Protein AF-A0A3E1KAY9-F1 (afdb_monomer_lite)

Foldseek 3Di:
DVVCCVVVVHDPVVVQVVCVVVVNNDVVVVDDDDDDDDDADPDWPPDKDKDKDKADDWPDDACVVVVDNPPTDPPPGIDIDIDIATRHVRHD

Radius of gyration: 24.63 Å; chains: 1; bounding box: 55×40×55 Å

pLDDT: mean 91.43, std 5.54, range [72.0, 97.62]

Structure (mmCIF, N/CA/C/O backbone):
data_AF-A0A3E1KAY9-F1
#
_entry.id   AF-A0A3E1KAY9-F1
#
loop_
_atom_site.group_PDB
_atom_site.id
_atom_site.type_symbol
_atom_site.label_atom_id
_atom_site.label_alt_id
_atom_site.label_comp_id
_atom_site.label_asym_id
_atom_site.label_entity_id
_atom_site.label_seq_id
_atom_site.pdbx_PDB_ins_code
_atom_site.Cartn_x
_atom_site.Cartn_y
_atom_site.Cartn_z
_atom_site.occupancy
_atom_site.B_iso_or_equiv
_atom_site.auth_seq_id
_atom_site.auth_comp_id
_atom_site.auth_asym_id
_atom_site.auth_atom_id
_atom_site.pdbx_PDB_model_num
ATOM 1 N N . MET A 1 1 ? -25.524 7.235 21.369 1.00 74.88 1 MET A N 1
ATOM 2 C CA . MET A 1 1 ? -24.682 7.460 22.568 1.00 74.88 1 MET A CA 1
ATOM 3 C C . MET A 1 1 ? -25.532 7.854 23.769 1.00 74.88 1 MET A C 1
ATOM 5 O O . MET A 1 1 ? -25.356 7.234 24.809 1.00 74.88 1 MET A O 1
ATOM 9 N N . ASP A 1 2 ? -26.490 8.779 23.621 1.00 88.00 2 ASP A N 1
ATOM 10 C CA . ASP A 1 2 ? -27.417 9.170 24.704 1.00 88.00 2 ASP A CA 1
ATOM 11 C C . ASP A 1 2 ? -28.242 8.008 25.270 1.00 88.00 2 ASP A C 1
ATOM 13 O O . ASP A 1 2 ? -28.338 7.861 26.483 1.00 88.00 2 ASP A O 1
ATOM 17 N N . GLU A 1 3 ? -28.767 7.125 24.414 1.00 95.25 3 GLU A N 1
ATOM 18 C CA . GLU A 1 3 ? -29.506 5.937 24.867 1.00 95.25 3 GLU A CA 1
ATOM 19 C C . GLU A 1 3 ? -28.642 5.020 25.753 1.00 95.25 3 GLU A C 1
ATOM 21 O O . GLU A 1 3 ? -29.078 4.570 26.810 1.00 95.25 3 GLU A O 1
ATOM 26 N N . ILE A 1 4 ? -27.391 4.776 25.347 1.00 92.75 4 ILE A N 1
ATOM 27 C CA . ILE A 1 4 ? -26.438 3.930 26.081 1.00 92.75 4 ILE A CA 1
ATOM 28 C C . ILE A 1 4 ? -26.059 4.588 27.412 1.00 92.75 4 ILE A C 1
ATOM 30 O O . ILE A 1 4 ? -26.009 3.911 28.435 1.00 92.75 4 ILE A O 1
ATOM 34 N N . ALA A 1 5 ? -25.830 5.904 27.413 1.00 96.06 5 ALA A N 1
ATOM 35 C CA . ALA A 1 5 ? -25.550 6.675 28.622 1.00 96.06 5 ALA A CA 1
ATOM 36 C C . ALA A 1 5 ? -26.725 6.623 29.611 1.00 96.06 5 ALA A C 1
ATOM 38 O O . ALA A 1 5 ? -26.522 6.347 30.793 1.00 96.06 5 ALA A O 1
ATOM 39 N N . SER A 1 6 ? -27.952 6.803 29.113 1.00 96.19 6 SER A N 1
ATOM 40 C CA . SER A 1 6 ? -29.184 6.720 29.901 1.00 96.19 6 SER A CA 1
ATOM 41 C C . SER A 1 6 ? -29.389 5.329 30.504 1.00 96.19 6 SER A C 1
ATOM 43 O O . SER A 1 6 ? -29.596 5.217 31.711 1.00 96.19 6 SER A O 1
ATOM 45 N N . ARG A 1 7 ? -29.258 4.263 29.704 1.00 97.19 7 ARG A N 1
ATOM 46 C CA . ARG A 1 7 ? -29.380 2.874 30.183 1.00 97.19 7 ARG A CA 1
ATOM 47 C C . ARG A 1 7 ? -28.276 2.479 31.159 1.00 97.19 7 ARG A C 1
ATOM 49 O O . ARG A 1 7 ? -28.534 1.738 32.100 1.00 97.19 7 ARG A O 1
ATOM 56 N N . GLY A 1 8 ? -27.054 2.949 30.921 1.00 93.75 8 GLY A N 1
ATOM 57 C CA . GLY A 1 8 ? -25.890 2.638 31.746 1.00 93.75 8 GLY A CA 1
ATOM 58 C C . GLY A 1 8 ? -25.762 3.493 33.006 1.00 93.75 8 GLY A C 1
ATOM 59 O O . GLY A 1 8 ? -24.886 3.212 33.817 1.00 93.75 8 GLY A O 1
ATOM 60 N N . GLY A 1 9 ? -26.576 4.543 33.172 1.00 96.38 9 GLY A N 1
ATOM 61 C CA . GLY A 1 9 ? -26.459 5.475 34.299 1.00 96.38 9 GLY A CA 1
ATOM 62 C C . GLY A 1 9 ? -25.115 6.212 34.346 1.00 96.38 9 GLY A C 1
ATOM 63 O O . GLY A 1 9 ? -24.660 6.607 35.417 1.00 96.38 9 GLY A O 1
ATOM 64 N N . VAL A 1 10 ? -24.453 6.375 33.198 1.00 96.50 10 VAL A N 1
ATOM 65 C CA . VAL A 1 10 ? -23.119 6.980 33.090 1.00 96.50 10 VAL A CA 1
ATOM 66 C C . VAL A 1 10 ? -23.143 8.198 32.178 1.00 96.50 10 VAL A C 1
ATOM 68 O O . VAL A 1 10 ? -23.996 8.336 31.307 1.00 96.50 10 VAL A O 1
ATOM 71 N N . SER A 1 11 ? -22.169 9.092 32.345 1.00 96.75 11 SER A N 1
ATOM 72 C CA . SER A 1 11 ? -22.039 10.254 31.466 1.00 96.75 11 SER A CA 1
ATOM 73 C C . SER A 1 11 ? -21.672 9.854 30.032 1.00 96.75 11 SER A C 1
ATOM 75 O O . SER A 1 11 ? -20.972 8.864 29.805 1.00 96.75 11 SER A O 1
ATOM 77 N N . LEU A 1 12 ? -22.039 10.695 29.060 1.00 95.31 12 LEU A N 1
ATOM 78 C CA . LEU A 1 12 ? -21.607 10.562 27.661 1.00 95.31 12 LEU A CA 1
ATOM 79 C C . LEU A 1 12 ? -20.083 10.425 27.513 1.00 95.31 12 LEU A C 1
ATOM 81 O O . LEU A 1 12 ? -19.602 9.628 26.711 1.00 95.31 12 LEU A O 1
ATOM 85 N N . PHE A 1 13 ? -19.321 11.154 28.332 1.00 95.38 13 PHE A N 1
ATOM 86 C CA . PHE A 1 13 ? -17.858 11.067 28.379 1.00 95.38 13 PHE A CA 1
ATOM 87 C C . PHE A 1 13 ? -17.347 9.700 28.836 1.00 95.38 13 PHE A C 1
ATOM 89 O O . PHE A 1 13 ? -16.232 9.300 28.513 1.00 95.38 13 PHE A O 1
ATOM 96 N N . THR A 1 14 ? -18.118 8.987 29.646 1.00 94.88 14 THR A N 1
ATOM 97 C CA . THR A 1 14 ? -17.763 7.631 30.068 1.00 94.88 14 THR A CA 1
ATOM 98 C C . THR A 1 14 ? -18.051 6.648 28.945 1.00 94.88 14 THR A C 1
ATOM 100 O O . THR A 1 14 ? -17.177 5.854 28.610 1.00 94.88 14 THR A O 1
ATOM 103 N N . VAL A 1 15 ? -19.199 6.787 28.275 1.00 94.00 15 VAL A N 1
ATOM 104 C CA . VAL A 1 15 ? -19.530 5.982 27.089 1.00 94.00 15 VAL A CA 1
ATOM 105 C C . VAL A 1 15 ? -18.480 6.144 25.988 1.00 94.00 15 VAL A C 1
ATOM 107 O O . VAL A 1 15 ? -18.058 5.146 25.418 1.00 94.00 15 VAL A O 1
ATOM 110 N N . SER A 1 16 ? -17.992 7.360 25.718 1.00 91.69 16 SER A N 1
ATOM 111 C CA . SER A 1 16 ? -16.973 7.578 24.679 1.00 91.69 16 SER A CA 1
ATOM 112 C C . SER A 1 16 ? -15.589 7.023 25.038 1.00 91.69 16 SER A C 1
ATOM 114 O O . SER A 1 16 ? -14.844 6.615 24.149 1.00 91.69 16 SER A O 1
ATOM 116 N N . ARG A 1 17 ? -15.234 6.969 26.329 1.00 94.19 17 ARG A N 1
ATOM 117 C CA . ARG A 1 17 ? -13.936 6.448 26.795 1.00 94.19 17 ARG A CA 1
ATOM 118 C C . ARG A 1 17 ? -13.865 4.924 26.817 1.00 94.19 17 ARG A C 1
ATOM 120 O O . ARG A 1 17 ? -12.773 4.385 26.668 1.00 94.19 17 ARG A O 1
ATOM 127 N N . ILE A 1 18 ? -14.991 4.231 26.984 1.00 93.06 18 ILE A N 1
ATOM 128 C CA . ILE A 1 18 ? -15.022 2.764 27.080 1.00 93.06 18 ILE A CA 1
ATOM 129 C C . ILE A 1 18 ? -14.475 2.086 25.807 1.00 93.06 18 ILE A C 1
ATOM 131 O O . ILE A 1 18 ? -13.568 1.264 25.945 1.00 93.06 18 ILE A O 1
ATOM 135 N N . PRO A 1 19 ? -14.918 2.426 24.578 1.00 91.88 19 PRO A N 1
ATOM 136 C CA . PRO A 1 19 ? -14.342 1.852 23.362 1.00 91.88 19 PRO A CA 1
ATOM 137 C C . PRO A 1 19 ? -12.845 2.139 23.239 1.00 91.88 19 PRO A C 1
ATOM 139 O O . PRO A 1 19 ? -12.078 1.246 22.903 1.00 91.88 19 PRO A O 1
ATOM 142 N N . VAL A 1 20 ? -12.408 3.353 23.591 1.00 92.62 20 VAL A N 1
ATOM 143 C CA . VAL A 1 20 ? -10.989 3.742 23.557 1.00 92.62 20 VAL A CA 1
ATOM 144 C C . VAL A 1 20 ? -10.149 2.893 24.509 1.00 92.62 20 VAL A C 1
ATOM 146 O O . VAL A 1 20 ? -9.096 2.403 24.113 1.00 92.62 20 VAL A O 1
ATOM 149 N N . ALA A 1 21 ? -10.630 2.666 25.734 1.00 93.81 21 ALA A N 1
ATOM 150 C CA . ALA A 1 21 ? -9.953 1.821 26.717 1.00 93.81 21 ALA A CA 1
ATOM 151 C C . ALA A 1 21 ? -9.832 0.353 26.269 1.00 93.81 21 ALA A C 1
ATOM 153 O O . ALA A 1 21 ? -8.924 -0.342 26.710 1.00 93.81 21 ALA A O 1
ATOM 154 N N . ASN A 1 22 ? -10.719 -0.098 25.378 1.00 92.62 22 ASN A N 1
ATOM 155 C CA . ASN A 1 22 ? -10.721 -1.451 24.822 1.00 92.62 22 ASN A CA 1
ATOM 156 C C . ASN A 1 22 ? -10.081 -1.536 23.423 1.00 92.62 22 ASN A C 1
ATOM 158 O O . ASN A 1 22 ? -10.172 -2.573 22.777 1.00 92.62 22 ASN A O 1
ATOM 162 N N . GLY A 1 23 ? -9.460 -0.459 22.925 1.00 90.31 23 GLY A N 1
ATOM 163 C CA . GLY A 1 23 ? -8.856 -0.433 21.586 1.00 90.31 23 GLY A CA 1
ATOM 164 C C . GLY A 1 23 ? -9.860 -0.397 20.426 1.00 90.31 23 GLY A C 1
ATOM 165 O O . GLY A 1 23 ? -9.461 -0.455 19.272 1.00 90.31 23 GLY A O 1
ATOM 166 N N . LEU A 1 24 ? -11.154 -0.233 20.708 1.00 91.50 24 LEU A N 1
ATOM 167 C CA . LEU A 1 24 ? -12.244 -0.156 19.729 1.00 91.50 24 LEU A CA 1
ATOM 168 C C . LEU A 1 24 ? -12.538 1.298 19.321 1.00 91.50 24 LEU A C 1
ATOM 170 O O . LEU A 1 24 ? -13.686 1.706 19.153 1.00 91.50 24 LEU A O 1
ATOM 174 N N . ASN A 1 25 ? -11.502 2.133 19.211 1.00 89.75 25 ASN A N 1
ATOM 175 C CA . ASN A 1 25 ? -11.647 3.565 18.924 1.00 89.75 25 ASN A CA 1
ATOM 176 C C . ASN A 1 25 ? -11.857 3.888 17.434 1.00 89.75 25 ASN A C 1
ATOM 178 O O . ASN A 1 25 ? -11.966 5.063 17.076 1.00 89.75 25 ASN A O 1
ATOM 182 N N . ARG A 1 26 ? -11.889 2.876 16.562 1.00 87.44 26 ARG A N 1
ATOM 183 C CA . ARG A 1 26 ? -12.188 3.001 15.130 1.00 87.44 26 ARG A CA 1
ATOM 184 C C . ARG A 1 26 ? -13.326 2.052 14.778 1.00 87.44 26 ARG A C 1
ATOM 186 O O . ARG A 1 26 ? -13.334 0.917 15.234 1.00 87.44 26 ARG A O 1
ATOM 193 N N . PHE A 1 27 ? -14.235 2.488 13.908 1.00 82.81 27 PHE A N 1
ATOM 194 C CA . PHE A 1 27 ? -15.328 1.638 13.418 1.00 82.81 27 PHE A CA 1
ATOM 195 C C . PHE A 1 27 ? -14.833 0.332 12.786 1.00 82.81 27 PHE A C 1
ATOM 197 O O . PHE A 1 27 ? -15.450 -0.704 12.980 1.00 82.81 27 PHE A O 1
ATOM 204 N N . SER A 1 28 ? -13.669 0.357 12.131 1.00 85.00 28 SER A N 1
ATOM 205 C CA . SER A 1 28 ? -13.035 -0.829 11.547 1.00 85.00 28 SER A CA 1
ATOM 206 C C . SER A 1 28 ? -12.682 -1.929 12.551 1.00 85.00 28 SER A C 1
ATOM 208 O O . SER A 1 28 ? -12.413 -3.043 12.129 1.00 85.00 28 SER A O 1
ATOM 210 N N . GLU A 1 29 ? -12.630 -1.620 13.848 1.00 86.12 29 GLU A N 1
ATOM 211 C CA . GLU A 1 29 ? -12.387 -2.607 14.910 1.00 86.12 29 GLU A CA 1
ATOM 212 C C . GLU A 1 29 ? -13.675 -3.334 15.332 1.00 86.12 29 GLU A C 1
ATOM 214 O O . GLU A 1 29 ? -13.614 -4.353 16.014 1.00 86.12 29 GLU A O 1
ATOM 219 N N . LEU A 1 30 ? -14.848 -2.804 14.961 1.00 87.12 30 LEU A N 1
ATOM 220 C CA . LEU A 1 30 ? -16.153 -3.407 15.253 1.00 87.12 30 LEU A CA 1
ATOM 221 C C . LEU A 1 30 ? -16.592 -4.383 14.157 1.00 87.12 30 LEU A C 1
ATOM 223 O O . LEU A 1 30 ? -17.377 -5.292 14.423 1.00 87.12 30 LEU A O 1
ATOM 227 N N . ASP A 1 31 ? -16.077 -4.197 12.943 1.00 88.25 31 ASP A N 1
ATOM 228 C CA . ASP A 1 31 ? -16.402 -5.026 11.793 1.00 88.25 31 ASP A CA 1
ATOM 229 C C . ASP A 1 31 ? -15.382 -6.163 11.628 1.00 88.25 31 ASP A C 1
ATOM 231 O O . ASP A 1 31 ? -14.170 -5.934 11.711 1.00 88.25 31 ASP A O 1
ATOM 235 N N . PRO A 1 32 ? -15.827 -7.397 11.329 1.00 87.12 32 PRO A N 1
ATOM 236 C CA . PRO A 1 32 ? -14.917 -8.459 10.935 1.00 87.12 32 PRO A CA 1
ATOM 237 C C . PRO A 1 32 ? -14.112 -8.037 9.706 1.00 87.12 32 PRO A C 1
ATOM 239 O O . PRO A 1 32 ? -14.665 -7.551 8.716 1.00 87.12 32 PRO A O 1
ATOM 242 N N . LYS A 1 33 ? -12.797 -8.274 9.735 1.00 87.12 33 LYS A N 1
ATOM 243 C CA . LYS A 1 33 ? -11.959 -8.038 8.559 1.00 87.12 33 LYS A CA 1
ATOM 244 C C . LYS A 1 33 ? -12.486 -8.894 7.398 1.00 87.12 33 LYS A C 1
ATOM 246 O O . LYS A 1 33 ? -12.655 -10.102 7.586 1.00 87.12 33 LYS A O 1
ATOM 251 N N . PRO A 1 34 ? -12.715 -8.316 6.205 1.00 88.44 34 PRO A N 1
ATOM 252 C CA . PRO A 1 34 ? -13.151 -9.103 5.063 1.00 88.44 34 PRO A CA 1
ATOM 253 C C . PRO A 1 34 ? -12.121 -10.199 4.752 1.00 88.44 34 PRO A C 1
ATOM 255 O O . PRO A 1 34 ? -10.916 -9.993 4.966 1.00 88.44 34 PRO A O 1
ATOM 258 N N . PRO A 1 35 ? -12.569 -11.363 4.247 1.00 92.94 35 PRO A N 1
ATOM 259 C CA . PRO A 1 35 ? -11.660 -12.429 3.857 1.00 92.94 35 PRO A CA 1
ATOM 260 C C . PRO A 1 35 ? -10.679 -11.919 2.799 1.00 92.94 35 PRO A C 1
ATOM 262 O O . PRO A 1 35 ? -11.018 -11.092 1.949 1.00 92.94 35 PRO A O 1
ATOM 265 N N . VAL A 1 36 ? -9.442 -12.412 2.858 1.00 93.19 36 VAL A N 1
ATOM 266 C CA . VAL A 1 36 ? -8.421 -12.055 1.871 1.00 93.19 36 VAL A CA 1
ATOM 267 C C . VAL A 1 36 ? -8.821 -12.660 0.529 1.00 93.19 36 VAL A C 1
ATOM 269 O O . VAL A 1 36 ? -8.792 -13.876 0.369 1.00 93.19 36 VAL A O 1
ATOM 272 N N . GLN A 1 37 ? -9.164 -11.810 -0.435 1.00 90.25 37 GLN A N 1
ATOM 273 C CA . GLN A 1 37 ? -9.453 -12.233 -1.801 1.00 90.25 37 GLN A CA 1
ATOM 274 C C . GLN A 1 37 ? -8.139 -12.352 -2.576 1.00 90.25 37 GLN A C 1
ATOM 276 O O . GLN A 1 37 ? -7.523 -11.343 -2.920 1.00 90.25 37 GLN A O 1
ATOM 281 N N . ARG A 1 38 ? -7.686 -13.587 -2.810 1.00 91.00 38 ARG A N 1
ATOM 282 C CA . ARG A 1 38 ? -6.566 -13.898 -3.708 1.00 91.00 38 ARG A CA 1
ATOM 283 C C . ARG A 1 38 ? -7.129 -14.588 -4.938 1.00 91.00 38 ARG A C 1
ATOM 285 O O . ARG A 1 38 ? -7.894 -15.537 -4.800 1.00 91.00 38 ARG A O 1
ATOM 292 N N . TYR A 1 39 ? -6.747 -14.109 -6.106 1.00 91.62 39 TYR A N 1
ATOM 293 C CA . TYR A 1 39 ? -7.079 -14.720 -7.381 1.00 91.62 39 TYR A CA 1
ATOM 294 C C . TYR A 1 39 ? -5.792 -14.903 -8.177 1.00 91.62 39 TYR A C 1
ATOM 296 O O . TYR A 1 39 ? -4.799 -14.225 -7.915 1.00 91.62 39 TYR A O 1
ATOM 304 N N . GLU A 1 40 ? -5.840 -15.832 -9.120 1.00 91.88 40 GLU A N 1
ATOM 305 C CA . GLU A 1 40 ? -4.830 -16.010 -10.150 1.00 91.88 40 GLU A CA 1
ATOM 306 C C . GLU A 1 40 ? -5.553 -16.469 -11.415 1.00 91.88 40 GLU A C 1
ATOM 308 O O . GLU A 1 40 ? -6.437 -17.333 -11.347 1.00 91.88 40 GLU A O 1
ATOM 313 N N . HIS A 1 41 ? -5.237 -15.869 -12.557 1.00 95.06 41 HIS A N 1
ATOM 314 C CA . HIS A 1 41 ? -5.794 -16.331 -13.825 1.00 95.06 41 HIS A CA 1
ATOM 315 C C . HIS A 1 41 ? -5.099 -17.618 -14.300 1.00 95.06 41 HIS A C 1
ATOM 317 O O . HIS A 1 41 ? -3.893 -17.740 -14.148 1.00 95.06 41 HIS A O 1
ATOM 323 N N . PRO A 1 42 ? -5.820 -18.575 -14.913 1.00 95.06 42 PRO A N 1
ATOM 324 C CA . PRO A 1 42 ? -5.299 -19.925 -15.166 1.00 95.06 42 PRO A CA 1
ATOM 325 C C . PRO A 1 42 ? -4.214 -20.036 -16.250 1.00 95.06 42 PRO A C 1
ATOM 327 O O . PRO A 1 42 ? -3.672 -21.120 -16.450 1.00 95.06 42 PRO A O 1
ATOM 330 N N . HIS A 1 43 ? -3.931 -18.965 -16.991 1.00 96.25 43 HIS A N 1
ATOM 331 C CA . HIS A 1 43 ? -2.971 -18.983 -18.092 1.00 96.25 43 HIS A CA 1
ATOM 332 C C . HIS A 1 43 ? -2.156 -17.685 -18.092 1.00 96.25 43 HIS A C 1
ATOM 334 O O . HIS A 1 43 ? -2.708 -16.641 -17.728 1.00 96.25 43 HIS A O 1
ATOM 340 N N . PRO A 1 44 ? -0.887 -17.717 -18.545 1.00 95.06 44 PRO A N 1
ATOM 341 C CA . PRO A 1 44 ? -0.139 -16.498 -18.844 1.00 95.06 44 PRO A CA 1
ATOM 342 C C . PRO A 1 44 ? -0.899 -15.600 -19.826 1.00 95.06 44 PRO A C 1
ATOM 344 O O . PRO A 1 44 ? -1.710 -16.088 -20.618 1.00 95.06 44 PRO A O 1
ATOM 347 N N . ASP A 1 45 ? -0.638 -14.297 -19.759 1.00 92.81 45 ASP A N 1
ATOM 348 C CA . ASP A 1 45 ? -1.227 -13.246 -20.600 1.00 92.81 45 ASP A CA 1
ATOM 349 C C . ASP A 1 45 ? -2.745 -13.050 -20.419 1.00 92.81 45 ASP A C 1
ATOM 351 O O . ASP A 1 45 ? -3.357 -12.199 -21.068 1.00 92.81 45 ASP A O 1
ATOM 355 N N . ALA A 1 46 ? -3.380 -13.801 -19.514 1.00 95.44 46 ALA A N 1
ATOM 356 C CA . ALA A 1 46 ? -4.807 -13.679 -19.228 1.00 95.44 46 ALA A CA 1
ATOM 357 C C . ALA A 1 46 ? -5.140 -12.447 -18.372 1.00 95.44 46 ALA A C 1
ATOM 359 O O . ALA A 1 46 ? -6.264 -11.943 -18.431 1.00 95.44 46 ALA A O 1
ATOM 360 N N . MET A 1 47 ? -4.186 -11.971 -17.566 1.00 95.75 47 MET A N 1
ATOM 361 C CA . MET A 1 47 ? -4.318 -10.748 -16.783 1.00 95.75 47 MET A CA 1
ATOM 362 C C . MET A 1 47 ? -2.951 -10.163 -16.444 1.00 95.75 47 MET A C 1
ATOM 364 O O . MET A 1 47 ? -2.030 -10.870 -16.053 1.00 95.75 47 MET A O 1
ATOM 368 N N . VAL A 1 48 ? -2.870 -8.837 -16.507 1.00 94.25 48 VAL A N 1
ATOM 369 C CA . VAL A 1 48 ? -1.668 -8.080 -16.183 1.00 94.25 48 VAL A CA 1
ATOM 370 C C . VAL A 1 48 ? -1.975 -7.045 -15.101 1.00 94.25 48 VAL A C 1
ATOM 372 O O . VAL A 1 48 ? -2.914 -6.255 -15.222 1.00 94.25 48 VAL A O 1
ATOM 375 N N . HIS A 1 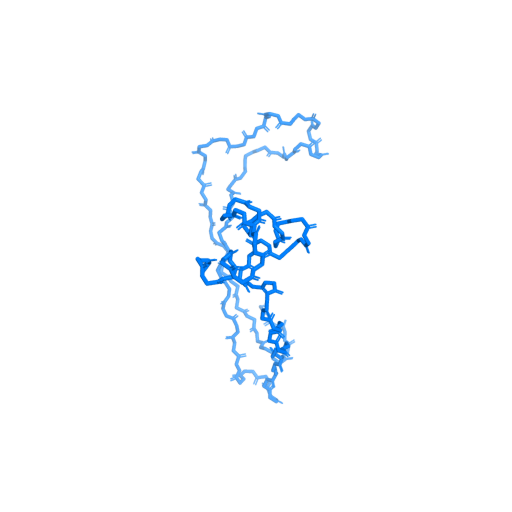49 ? -1.164 -7.026 -14.044 1.00 94.81 49 HIS A N 1
ATOM 376 C CA . HIS A 1 49 ? -1.197 -6.021 -12.986 1.00 94.81 49 HIS A CA 1
ATOM 377 C C . HIS A 1 49 ? -0.314 -4.834 -13.345 1.00 94.81 49 HIS A C 1
ATOM 379 O O . HIS A 1 49 ? 0.891 -4.983 -13.527 1.00 94.81 49 HIS A O 1
ATOM 385 N N . LEU A 1 50 ? -0.911 -3.644 -13.395 1.00 95.81 50 LEU A N 1
ATOM 386 C CA . LEU A 1 50 ? -0.194 -2.382 -13.534 1.00 95.81 50 LEU A CA 1
ATOM 387 C C . LEU A 1 50 ? -0.082 -1.707 -12.163 1.00 95.81 50 LEU A C 1
ATOM 389 O O . LEU A 1 50 ? -1.096 -1.314 -11.583 1.00 95.81 50 LEU A O 1
ATOM 393 N N . ASP A 1 51 ? 1.141 -1.536 -11.673 1.00 95.62 51 ASP A N 1
ATOM 394 C CA . ASP A 1 51 ? 1.442 -0.726 -10.495 1.00 95.62 51 ASP A CA 1
ATOM 395 C C . ASP A 1 51 ? 2.168 0.560 -10.895 1.00 95.62 51 ASP A C 1
ATOM 397 O O . ASP A 1 51 ? 3.060 0.574 -11.749 1.00 95.62 51 ASP A O 1
ATOM 401 N N . ILE A 1 52 ? 1.786 1.658 -10.246 1.00 97.62 52 ILE A N 1
ATOM 402 C CA . ILE A 1 52 ? 2.473 2.941 -10.370 1.00 97.62 52 ILE A CA 1
ATOM 403 C C . ILE A 1 52 ? 2.923 3.357 -8.983 1.00 97.62 52 ILE A C 1
ATOM 405 O O . ILE A 1 52 ? 2.141 3.840 -8.156 1.00 97.62 52 ILE A O 1
ATOM 409 N N . LYS A 1 53 ? 4.227 3.242 -8.747 1.00 96.50 53 LYS A N 1
ATOM 410 C CA . LYS A 1 53 ? 4.824 3.665 -7.490 1.00 96.50 53 LYS A CA 1
ATOM 411 C C . LYS A 1 53 ? 5.441 5.044 -7.623 1.00 96.50 53 LYS A C 1
ATOM 413 O O . LYS A 1 53 ? 6.435 5.236 -8.317 1.00 96.50 53 LYS A O 1
ATOM 418 N N . LYS A 1 54 ? 4.911 6.000 -6.861 1.00 97.12 54 LYS A N 1
ATOM 419 C CA . LYS A 1 54 ? 5.560 7.296 -6.644 1.00 97.12 54 LYS A CA 1
ATOM 420 C C . LYS A 1 54 ? 6.764 7.136 -5.709 1.00 97.12 54 LYS A C 1
ATOM 422 O O . LYS A 1 54 ? 6.612 6.710 -4.561 1.00 97.12 54 LYS A O 1
ATOM 427 N N . LEU A 1 55 ? 7.945 7.509 -6.190 1.00 94.81 55 LEU A N 1
ATOM 428 C CA . LEU A 1 55 ? 9.229 7.395 -5.499 1.00 94.81 55 LEU A CA 1
ATOM 429 C C . LEU A 1 55 ? 9.858 8.775 -5.305 1.00 94.81 55 LEU A C 1
ATOM 431 O O . LEU A 1 55 ? 9.844 9.623 -6.200 1.00 94.81 55 LEU A O 1
ATOM 435 N N . ALA A 1 56 ? 10.369 9.033 -4.101 1.00 92.25 56 ALA A N 1
ATOM 436 C CA . ALA A 1 56 ? 11.082 10.273 -3.820 1.00 92.25 56 ALA A CA 1
ATOM 437 C C . ALA A 1 56 ? 12.450 10.209 -4.497 1.00 92.25 56 ALA A C 1
ATOM 439 O O . ALA A 1 56 ? 13.198 9.254 -4.274 1.00 92.25 56 ALA A O 1
ATOM 440 N N . ARG A 1 57 ? 12.805 11.238 -5.271 1.00 92.62 57 ARG A N 1
ATOM 441 C CA . ARG A 1 57 ? 14.153 11.315 -5.840 1.00 92.62 57 ARG A CA 1
ATOM 442 C C . ARG A 1 57 ? 15.175 11.484 -4.711 1.00 92.62 57 ARG A C 1
ATOM 444 O O . ARG A 1 57 ? 14.887 12.108 -3.684 1.00 92.62 57 ARG A O 1
ATOM 451 N N . PHE A 1 58 ? 16.394 10.988 -4.920 1.00 90.31 58 PHE A N 1
ATOM 452 C CA . PHE A 1 58 ? 17.528 11.196 -4.016 1.00 90.31 58 PHE A CA 1
ATOM 453 C C . PHE A 1 58 ? 18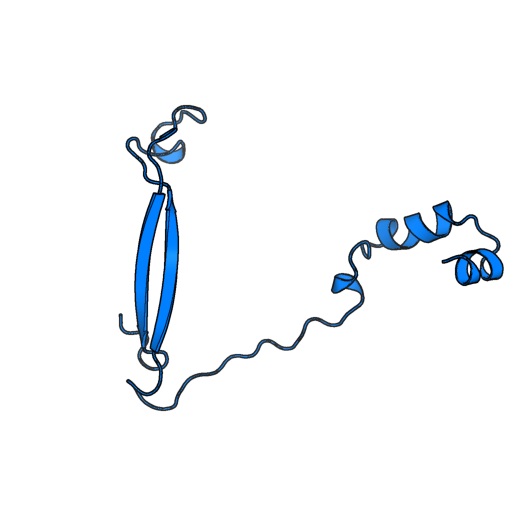.786 11.629 -4.789 1.00 90.31 58 PHE A C 1
ATOM 455 O O . PHE A 1 58 ? 19.048 11.154 -5.886 1.00 90.31 58 PHE A O 1
ATOM 462 N N . ARG A 1 59 ? 19.569 12.554 -4.222 1.00 90.12 59 ARG A N 1
ATOM 463 C CA . ARG A 1 59 ? 20.889 12.981 -4.733 1.00 90.12 59 ARG A CA 1
ATOM 464 C C . ARG A 1 59 ? 22.033 12.498 -3.841 1.00 90.12 59 ARG A C 1
ATOM 466 O O . ARG A 1 59 ? 23.177 12.436 -4.270 1.00 90.12 59 ARG A O 1
ATOM 473 N N . VAL A 1 60 ? 21.721 12.180 -2.588 1.00 88.38 60 VAL A N 1
ATOM 474 C CA . VAL A 1 60 ? 22.668 11.662 -1.601 1.00 88.38 60 VAL A CA 1
ATOM 475 C C . VAL A 1 60 ? 22.128 10.358 -1.014 1.00 88.38 60 VAL A C 1
ATOM 477 O O . VAL A 1 60 ? 20.910 10.253 -0.828 1.00 88.38 60 VAL A O 1
ATOM 480 N N . PRO A 1 61 ? 22.994 9.376 -0.704 1.00 88.62 61 PRO A N 1
ATOM 481 C CA . PRO A 1 61 ? 22.583 8.179 0.017 1.00 88.62 61 PRO A CA 1
ATOM 482 C C . PRO A 1 61 ? 21.916 8.511 1.360 1.00 88.62 61 PRO A C 1
ATOM 484 O O . PRO A 1 61 ? 22.254 9.495 2.024 1.00 88.62 61 PRO A O 1
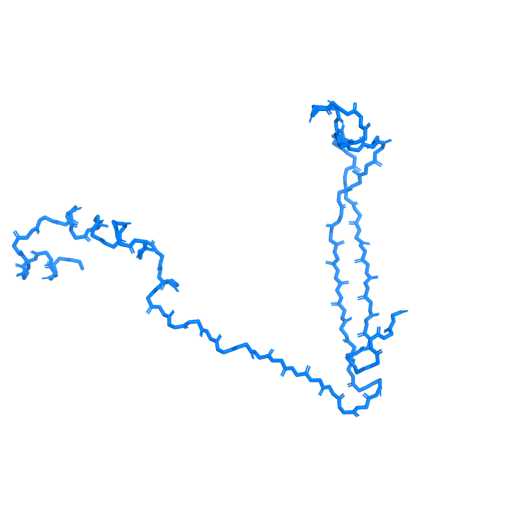ATOM 487 N N . GLY A 1 62 ? 20.954 7.678 1.764 1.00 87.06 62 GLY A N 1
ATOM 488 C CA . GLY A 1 62 ? 20.196 7.866 3.002 1.00 87.06 62 GLY A CA 1
ATOM 489 C C . GLY A 1 62 ? 21.025 7.656 4.274 1.00 87.06 62 GLY A C 1
ATOM 490 O O . GLY A 1 62 ? 22.158 7.177 4.234 1.00 87.06 62 GLY A O 1
ATOM 491 N N . HIS A 1 63 ? 20.426 7.965 5.429 1.00 89.44 63 HIS A N 1
ATOM 492 C CA . HIS A 1 63 ? 21.098 7.930 6.737 1.00 89.44 63 HIS A CA 1
ATOM 493 C C . HIS A 1 63 ? 21.726 6.572 7.089 1.00 89.44 63 HIS A C 1
ATOM 495 O O . HIS A 1 63 ? 22.696 6.540 7.834 1.00 89.44 63 HIS A O 1
ATOM 501 N N . ARG A 1 64 ? 21.204 5.456 6.555 1.00 89.00 64 ARG A N 1
ATOM 502 C CA . ARG A 1 64 ? 21.788 4.121 6.764 1.00 89.00 64 ARG A CA 1
ATOM 503 C C . ARG A 1 64 ? 23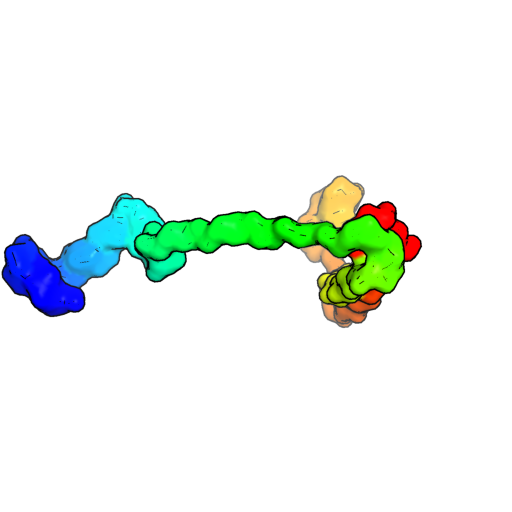.217 4.032 6.222 1.00 89.00 64 ARG A C 1
ATOM 505 O O . ARG A 1 64 ? 24.036 3.335 6.798 1.00 89.00 64 ARG A O 1
ATOM 512 N N . VAL A 1 65 ? 23.497 4.737 5.127 1.00 90.81 65 VAL A N 1
ATOM 513 C CA . VAL A 1 65 ? 24.825 4.789 4.503 1.00 90.81 65 VAL A CA 1
ATOM 514 C C . VAL A 1 65 ? 25.642 5.948 5.070 1.00 90.81 65 VAL A C 1
ATOM 516 O O . VAL A 1 65 ? 26.829 5.797 5.323 1.00 90.81 65 VAL A O 1
ATOM 519 N N . THR A 1 66 ? 25.026 7.116 5.271 1.00 87.06 66 THR A N 1
ATOM 520 C CA . THR A 1 66 ? 25.757 8.347 5.624 1.00 87.06 66 THR A CA 1
ATOM 521 C C . THR A 1 66 ? 25.883 8.610 7.123 1.00 87.06 66 THR A C 1
ATOM 523 O O . THR A 1 66 ? 26.618 9.512 7.510 1.00 87.06 66 THR A O 1
ATOM 526 N N . GLY A 1 67 ? 25.127 7.910 7.975 1.00 89.44 67 GLY A N 1
ATOM 527 C CA . GLY A 1 67 ? 25.026 8.183 9.415 1.00 89.44 67 GLY A CA 1
ATOM 528 C C . GLY A 1 67 ? 24.367 9.526 9.767 1.00 89.44 67 GLY A C 1
ATOM 529 O O . GLY A 1 67 ? 24.231 9.859 10.941 1.00 89.44 67 GLY A O 1
ATOM 530 N N . MET A 1 68 ? 23.941 10.317 8.774 1.00 84.44 68 MET A N 1
ATOM 531 C CA . MET A 1 68 ? 23.450 11.683 8.966 1.00 84.44 68 MET A CA 1
ATOM 532 C C . MET A 1 68 ? 21.924 11.752 8.773 1.00 84.44 68 MET A C 1
ATOM 534 O O . MET A 1 68 ? 21.455 11.850 7.638 1.00 84.44 68 MET A O 1
ATOM 538 N N . PRO A 1 69 ? 21.111 11.778 9.848 1.00 75.81 69 PRO A N 1
ATOM 539 C CA . PRO A 1 69 ? 19.648 11.695 9.745 1.00 75.81 69 PRO A CA 1
ATOM 540 C C . PRO A 1 69 ? 18.992 12.919 9.088 1.00 75.81 69 PRO A C 1
ATOM 542 O O . PRO A 1 69 ? 17.867 12.835 8.603 1.00 75.81 69 PRO A O 1
ATOM 545 N N . ARG A 1 70 ? 19.676 14.069 9.062 1.00 73.06 70 ARG A N 1
ATOM 546 C CA . ARG A 1 70 ? 19.119 15.345 8.575 1.00 73.06 70 ARG A CA 1
ATOM 547 C C . ARG A 1 70 ? 19.621 15.762 7.192 1.00 73.06 70 ARG A C 1
ATOM 549 O O . ARG A 1 70 ? 19.138 16.758 6.651 1.00 73.06 70 ARG A O 1
ATOM 556 N N . LYS A 1 71 ? 20.564 15.016 6.608 1.00 72.00 71 LYS A N 1
ATOM 557 C CA . LYS A 1 71 ? 21.116 15.307 5.281 1.00 72.00 71 LYS A CA 1
ATOM 558 C C . LYS A 1 71 ? 20.330 14.510 4.241 1.00 72.00 71 LYS A C 1
ATOM 560 O O . LYS A 1 71 ? 20.667 13.381 3.911 1.00 72.00 71 L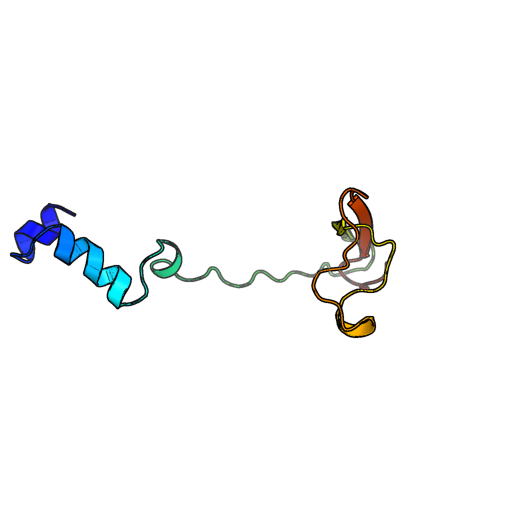YS A O 1
ATOM 565 N N . GLY A 1 72 ? 19.215 15.088 3.802 1.00 73.81 7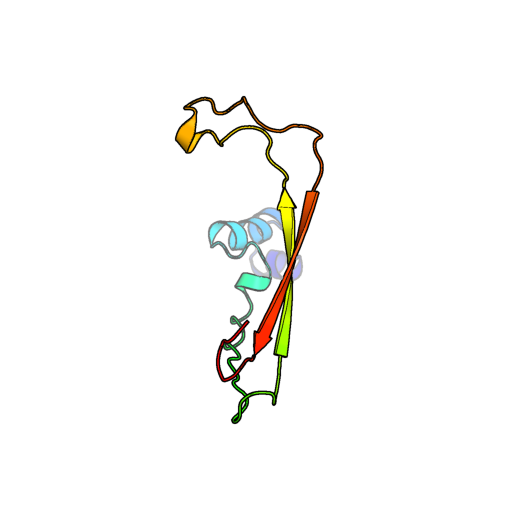2 GLY A N 1
ATOM 566 C CA . GLY A 1 72 ? 18.299 14.483 2.837 1.00 73.81 72 GLY A CA 1
ATOM 567 C C . GLY A 1 72 ? 18.225 15.262 1.528 1.00 73.81 72 GLY A C 1
ATOM 568 O O . GLY A 1 72 ? 18.740 16.374 1.408 1.00 73.81 72 GLY A O 1
ATOM 569 N N . SER A 1 73 ? 17.529 14.692 0.552 1.00 84.69 73 SER A N 1
ATOM 570 C CA . SER A 1 73 ? 17.353 15.304 -0.764 1.00 84.69 73 SER A CA 1
ATOM 571 C C . SER A 1 73 ? 16.091 16.173 -0.795 1.00 84.69 73 SER A C 1
ATOM 573 O O . SER A 1 73 ? 15.052 15.784 -1.319 1.00 84.69 73 SER A O 1
ATOM 575 N N . LYS A 1 74 ? 16.150 17.343 -0.150 1.00 86.06 74 LYS A N 1
ATOM 576 C CA . LYS A 1 74 ? 15.005 18.265 -0.063 1.00 86.06 74 LYS A CA 1
ATOM 577 C C . LYS A 1 74 ? 14.738 18.945 -1.408 1.00 86.06 74 LYS A C 1
ATOM 579 O O . LYS A 1 74 ? 15.674 19.362 -2.081 1.00 86.06 74 LYS A O 1
ATOM 584 N N . GLY A 1 75 ? 13.462 19.091 -1.764 1.00 89.56 75 GLY A N 1
ATOM 585 C CA . GLY A 1 75 ? 13.030 19.891 -2.915 1.00 89.56 75 GLY A CA 1
ATOM 586 C C . GLY A 1 75 ? 13.348 19.306 -4.294 1.00 89.56 75 GLY A C 1
ATOM 587 O O . GLY A 1 75 ? 13.114 19.981 -5.286 1.00 89.56 75 GLY A O 1
ATOM 588 N N . ILE A 1 76 ? 13.851 18.071 -4.389 1.00 92.06 76 ILE A N 1
ATOM 589 C CA . ILE A 1 76 ? 14.228 17.484 -5.687 1.00 92.06 76 ILE A CA 1
ATOM 590 C C . ILE A 1 76 ? 13.104 16.702 -6.374 1.00 92.06 76 ILE A C 1
ATOM 592 O O . ILE A 1 76 ? 13.318 16.131 -7.437 1.00 92.06 76 ILE A O 1
ATOM 596 N N . GLY A 1 77 ? 11.903 16.707 -5.795 1.00 94.00 77 GLY A N 1
ATOM 597 C CA . GLY A 1 77 ? 10.704 16.162 -6.418 1.00 94.00 77 GLY A CA 1
ATOM 598 C C . GLY A 1 77 ? 10.597 14.637 -6.367 1.00 94.00 77 GLY A C 1
ATOM 599 O O . GLY A 1 77 ? 11.176 13.968 -5.510 1.00 94.00 77 GLY A O 1
ATOM 600 N N . TRP A 1 78 ? 9.790 14.108 -7.282 1.00 95.81 78 TRP A N 1
ATOM 601 C CA . TRP A 1 78 ? 9.371 12.711 -7.322 1.00 95.81 78 TRP A CA 1
ATOM 602 C C . TRP A 1 78 ? 9.573 12.134 -8.723 1.00 95.81 78 TRP A C 1
ATOM 604 O O . TRP A 1 78 ? 9.651 12.862 -9.715 1.00 95.81 78 TRP A O 1
ATOM 614 N N . GLU A 1 79 ? 9.662 10.821 -8.795 1.00 96.12 79 GLU A N 1
ATOM 615 C CA . GLU A 1 79 ? 9.576 10.032 -10.019 1.00 96.12 79 GLU A CA 1
ATOM 616 C C . GLU A 1 79 ? 8.537 8.927 -9.831 1.00 96.12 79 GLU A C 1
ATOM 618 O O . GLU A 1 79 ? 8.064 8.696 -8.715 1.00 96.12 79 GLU A O 1
ATOM 623 N N . HIS A 1 80 ? 8.128 8.291 -10.923 1.00 96.75 80 HIS A N 1
ATOM 624 C CA . HIS A 1 80 ? 7.125 7.235 -10.895 1.00 96.75 80 HIS A CA 1
ATOM 625 C C . HIS A 1 80 ? 7.706 6.006 -11.582 1.00 96.75 80 HIS A C 1
ATOM 627 O O . HIS A 1 80 ? 8.140 6.092 -12.728 1.00 96.75 80 HIS A O 1
ATOM 633 N N . ALA A 1 81 ? 7.741 4.888 -10.866 1.00 96.56 81 ALA A N 1
ATOM 634 C CA . ALA A 1 81 ? 8.040 3.590 -11.445 1.00 96.56 81 ALA A CA 1
ATOM 635 C C . ALA A 1 81 ? 6.727 2.988 -11.941 1.00 96.56 81 ALA A C 1
ATOM 637 O O . ALA A 1 81 ? 5.786 2.850 -11.158 1.00 96.56 81 ALA A O 1
ATOM 638 N N . HIS A 1 82 ? 6.658 2.689 -13.234 1.00 96.56 82 HIS A N 1
ATOM 639 C CA . HIS A 1 82 ? 5.549 1.955 -13.832 1.00 96.56 82 HIS A CA 1
ATOM 640 C C . HIS A 1 82 ? 6.000 0.509 -13.975 1.00 96.56 82 HIS A C 1
ATOM 642 O O . HIS A 1 82 ? 7.033 0.254 -14.595 1.00 96.56 82 HIS A O 1
ATOM 648 N N . VAL A 1 83 ? 5.265 -0.410 -13.363 1.00 96.38 83 VAL A N 1
ATOM 649 C CA . VAL A 1 83 ? 5.574 -1.837 -13.391 1.00 96.38 83 VAL A CA 1
ATOM 650 C C . VAL A 1 83 ? 4.341 -2.580 -13.859 1.00 96.38 83 VAL A C 1
ATOM 652 O O . VAL A 1 83 ? 3.235 -2.330 -13.388 1.00 96.38 83 VAL A O 1
ATOM 655 N N . THR A 1 84 ? 4.564 -3.496 -14.783 1.00 97.12 84 THR A N 1
ATOM 656 C CA . THR A 1 84 ? 3.539 -4.314 -15.407 1.00 97.12 84 THR A CA 1
ATOM 657 C C . THR A 1 84 ? 3.933 -5.759 -15.148 1.00 97.12 84 THR A C 1
ATOM 659 O O . THR A 1 84 ? 5.040 -6.132 -15.509 1.00 97.12 84 THR A O 1
ATOM 662 N N . ILE A 1 85 ? 3.091 -6.542 -14.474 1.00 95.75 85 ILE A N 1
ATOM 663 C CA . ILE A 1 85 ? 3.401 -7.929 -14.096 1.00 95.75 85 ILE A CA 1
ATOM 664 C C . ILE A 1 85 ? 2.273 -8.837 -14.569 1.00 95.75 85 ILE A C 1
ATOM 666 O O . ILE A 1 85 ? 1.116 -8.590 -14.235 1.00 95.75 85 ILE A O 1
ATOM 670 N N . ASP A 1 86 ? 2.595 -9.895 -15.305 1.00 95.94 86 ASP A N 1
ATOM 671 C CA . ASP A 1 86 ? 1.627 -10.951 -15.614 1.00 95.94 86 ASP A CA 1
ATOM 672 C C . ASP A 1 86 ? 1.224 -11.696 -14.332 1.00 95.94 86 ASP A C 1
ATOM 674 O O . ASP A 1 86 ? 2.074 -12.151 -13.562 1.00 95.94 86 ASP A O 1
ATOM 678 N N . ASP A 1 87 ? -0.077 -11.809 -14.077 1.00 95.06 87 ASP A N 1
ATOM 679 C CA . ASP A 1 87 ? -0.584 -12.344 -12.810 1.00 95.06 87 ASP A CA 1
ATOM 680 C C . ASP A 1 87 ? -0.232 -13.828 -12.620 1.00 95.06 87 ASP A C 1
ATOM 682 O O . ASP A 1 87 ? 0.108 -14.236 -11.510 1.00 95.06 87 ASP A O 1
ATOM 686 N N . HIS A 1 88 ? -0.233 -14.617 -13.697 1.00 95.62 88 HIS A N 1
ATOM 687 C CA . HIS A 1 88 ? 0.023 -16.057 -13.630 1.00 95.62 88 HIS A CA 1
ATOM 688 C C . HIS A 1 88 ? 1.525 -16.391 -13.602 1.00 95.62 88 HIS A C 1
ATOM 690 O O . HIS A 1 88 ? 2.012 -17.087 -12.714 1.00 95.62 88 HIS A O 1
ATOM 696 N N . SER A 1 89 ? 2.299 -15.882 -14.559 1.00 95.12 89 SER A N 1
ATOM 697 C CA . SER A 1 89 ? 3.734 -16.169 -14.691 1.00 95.12 89 SER A CA 1
ATOM 698 C C . SER A 1 89 ? 4.625 -15.315 -13.788 1.00 95.12 89 SER A C 1
ATOM 700 O O . SER A 1 89 ? 5.786 -15.666 -13.573 1.00 95.12 89 SER A O 1
ATOM 702 N N . ARG A 1 90 ? 4.102 -14.201 -13.254 1.00 93.25 90 ARG A N 1
ATOM 703 C CA . ARG A 1 90 ? 4.848 -13.200 -12.468 1.00 93.25 90 ARG A CA 1
ATOM 704 C C . ARG A 1 90 ? 6.017 -12.557 -13.225 1.00 93.25 90 ARG A C 1
ATOM 706 O O . ARG A 1 90 ? 6.934 -12.026 -12.598 1.00 93.25 90 ARG A O 1
ATOM 713 N N . ILE A 1 91 ? 5.979 -12.589 -14.557 1.00 92.56 91 ILE A N 1
ATOM 714 C CA . ILE A 1 91 ? 6.976 -11.965 -15.435 1.00 92.56 91 ILE A CA 1
ATOM 715 C C . ILE A 1 91 ? 6.640 -10.479 -15.620 1.00 92.56 91 ILE A C 1
ATOM 717 O O . ILE A 1 91 ? 5.466 -10.115 -15.703 1.00 92.56 91 ILE A O 1
ATOM 721 N N . ALA A 1 92 ? 7.680 -9.640 -15.659 1.00 85.06 92 ALA A N 1
ATOM 722 C CA . ALA A 1 92 ? 7.617 -8.186 -15.794 1.00 85.06 92 ALA A CA 1
ATOM 723 C C . ALA A 1 92 ? 8.656 -7.673 -16.798 1.00 85.06 92 ALA A C 1
ATOM 725 O O . ALA A 1 92 ? 9.749 -8.287 -16.859 1.00 85.06 92 ALA A O 1
#

Organism: NCBI:txid1792836

Secondary structure (DSSP, 8-state):
-HHHHHHHT--HHHHHHHHHHTT--SGGGTSPPPP------SSTTS-EEEEEEEEE--SS--HHHHS-TT---TT--EEEEEEEEETTT---

Sequence (92 aa):
MDEIASRGGVSLFTVSRIPVANGLNRFSELDPKPPVQRYEHPHPDAMVHLDIKKLARFRVPGHRVTGMPRKGSKGIGWEHAHVTIDDHSRIA